Protein AF-A0A850HU44-F1 (afdb_monomer)

Secondary structure (DSSP, 8-state):
--PPP--HHHHHHHHHHHHHHHHHHHHHH-S---TTTHHHHHHHHH-TTS-HHHHHHHHHHHHHHHHHHHHHHHHHHHHSS--S--HHHHHHHHHHHHHHHHHHHHHHTT-----S-HHHHHHH--

InterPro domains:
  IPR038750 Uncharacterized protein YczE/YyaS-like [PF19700] (8-70)

Radius of gyration: 17.84 Å; Cα contacts (8 Å, |Δi|>4): 94; chains: 1; bounding box: 49×44×51 Å

Structure (mmCIF, N/CA/C/O backbone):
data_AF-A0A850HU44-F1
#
_entry.id   AF-A0A850HU44-F1
#
loop_
_atom_site.group_PDB
_atom_site.id
_atom_site.type_symbol
_atom_site.label_atom_id
_atom_site.label_alt_id
_atom_site.label_comp_id
_atom_site.label_asym_id
_atom_site.label_entity_id
_atom_site.label_seq_id
_atom_site.pdbx_PDB_ins_code
_atom_site.Cartn_x
_atom_site.Cartn_y
_atom_site.Cartn_z
_atom_site.occupancy
_atom_site.B_iso_or_equiv
_atom_site.auth_seq_id
_atom_site.auth_comp_id
_atom_site.auth_asym_id
_atom_site.auth_atom_id
_atom_site.pdbx_PDB_model_num
ATOM 1 N N . MET A 1 1 ? -14.368 2.275 32.945 1.00 51.84 1 MET A N 1
ATOM 2 C CA . MET A 1 1 ? -13.651 3.236 32.072 1.00 51.84 1 MET A CA 1
ATOM 3 C C . MET A 1 1 ? -14.577 3.669 30.939 1.00 51.84 1 MET A C 1
ATOM 5 O O . MET A 1 1 ? -15.126 2.800 30.270 1.00 51.84 1 MET A O 1
ATOM 9 N N . LYS A 1 2 ? -14.819 4.974 30.763 1.00 55.69 2 LYS A N 1
ATOM 10 C CA . LYS A 1 2 ? -15.756 5.516 29.759 1.00 55.69 2 LYS A CA 1
ATOM 11 C C . LYS A 1 2 ? -15.075 5.484 28.380 1.00 55.69 2 LYS A C 1
ATOM 13 O O . LYS A 1 2 ? -14.084 6.178 28.185 1.00 55.69 2 LYS A O 1
ATOM 18 N N . LYS A 1 3 ? -15.552 4.643 27.455 1.00 65.25 3 LYS A N 1
ATOM 19 C CA . LYS A 1 3 ? -15.017 4.558 26.084 1.00 65.25 3 LYS A CA 1
ATOM 20 C C . LYS A 1 3 ? -15.708 5.600 25.204 1.00 65.25 3 LYS A C 1
ATOM 22 O O . LYS A 1 3 ? -16.936 5.659 25.180 1.00 65.25 3 LYS A O 1
ATOM 27 N N . TRP A 1 4 ? -14.925 6.410 24.502 1.00 74.25 4 TRP A N 1
ATOM 28 C CA . TRP A 1 4 ? -15.442 7.350 23.509 1.00 74.25 4 TRP A CA 1
ATOM 29 C C . TRP A 1 4 ? -15.924 6.570 22.283 1.00 74.25 4 TRP A C 1
ATOM 31 O O . TRP A 1 4 ? -15.232 5.665 21.816 1.00 74.25 4 TRP A O 1
ATOM 41 N N . LYS A 1 5 ? -17.130 6.879 21.796 1.00 75.81 5 LYS A N 1
ATOM 42 C CA . LYS A 1 5 ? -17.693 6.259 20.591 1.00 75.81 5 LYS A CA 1
ATOM 43 C C . LYS A 1 5 ? -17.310 7.107 19.382 1.00 75.81 5 LYS A C 1
ATOM 45 O O . LYS A 1 5 ? -17.710 8.263 19.301 1.00 75.81 5 L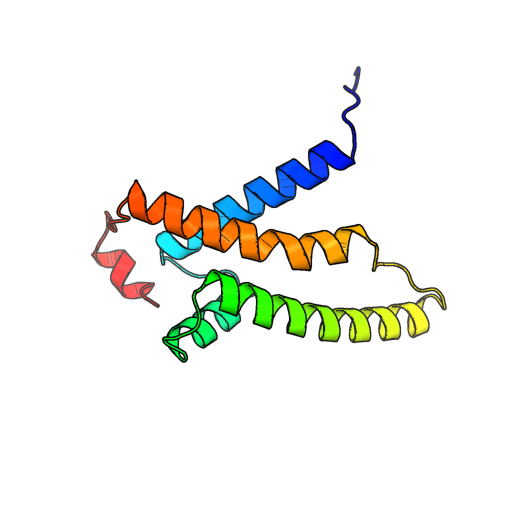YS A O 1
ATOM 50 N N . ILE A 1 6 ? -16.541 6.524 18.472 1.00 86.88 6 ILE A N 1
ATOM 51 C CA . ILE A 1 6 ? -16.204 7.091 17.162 1.00 86.88 6 ILE A CA 1
ATOM 52 C C . ILE A 1 6 ? -16.936 6.265 16.093 1.00 86.88 6 ILE A C 1
ATOM 54 O O . ILE A 1 6 ? -17.163 5.070 16.292 1.00 86.88 6 ILE A O 1
ATOM 58 N N . SER A 1 7 ? -17.333 6.900 14.987 1.00 87.56 7 SER A N 1
ATOM 59 C CA . SER A 1 7 ? -17.954 6.218 13.842 1.00 87.56 7 SER A CA 1
ATOM 60 C C . SER A 1 7 ? -16.941 5.300 13.146 1.00 87.56 7 SER A C 1
ATOM 62 O O . SER A 1 7 ? -15.787 5.673 12.924 1.00 87.56 7 SER A O 1
ATOM 64 N N . SER A 1 8 ? -17.371 4.088 12.796 1.00 84.31 8 SER A N 1
ATOM 65 C CA . SER A 1 8 ? -16.533 3.092 12.123 1.00 84.31 8 SER A CA 1
ATOM 66 C C . SER A 1 8 ? -16.071 3.545 10.742 1.00 84.31 8 SER A C 1
ATOM 68 O O . SER A 1 8 ? -14.950 3.224 10.351 1.00 84.31 8 SER A O 1
ATOM 70 N N . GLU A 1 9 ? -16.890 4.317 10.022 1.00 86.00 9 GLU A N 1
ATOM 71 C CA . GLU A 1 9 ? -16.517 4.838 8.706 1.00 86.00 9 GLU A CA 1
ATOM 72 C C . GLU A 1 9 ? -15.326 5.797 8.807 1.00 86.00 9 GLU A C 1
ATOM 74 O O . GLU A 1 9 ? -14.394 5.717 8.008 1.00 86.00 9 GLU A O 1
ATOM 79 N N . ILE A 1 10 ? -15.313 6.658 9.829 1.00 85.88 10 ILE A N 1
ATOM 80 C CA . ILE A 1 10 ? -14.232 7.629 10.04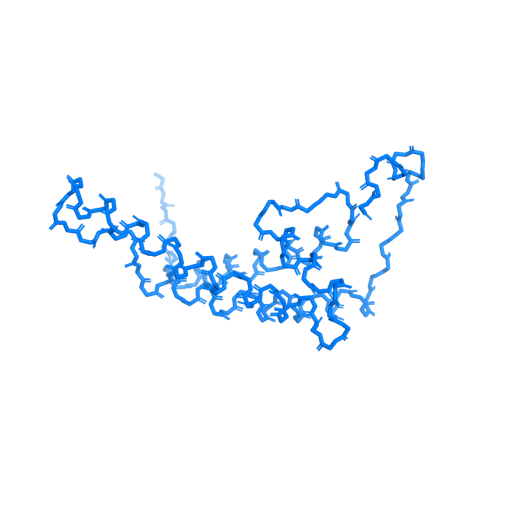0 1.00 85.88 10 ILE A CA 1
ATOM 81 C C . ILE A 1 10 ? -12.923 6.914 10.381 1.00 85.88 10 ILE A C 1
ATOM 83 O O . ILE A 1 10 ? -11.882 7.234 9.810 1.00 85.88 10 ILE A O 1
ATOM 87 N N . VAL A 1 11 ? -12.969 5.919 11.274 1.00 88.62 11 VAL A N 1
ATOM 88 C CA . VAL A 1 11 ? -11.777 5.128 11.634 1.00 88.62 11 VAL A CA 1
ATOM 89 C C . VAL A 1 11 ? -11.210 4.419 10.408 1.00 88.62 11 VAL A C 1
ATOM 91 O O . VAL A 1 11 ? -9.998 4.420 10.201 1.00 88.62 11 VAL A O 1
ATOM 94 N N . TYR A 1 12 ? -12.084 3.849 9.579 1.00 85.31 12 TYR A N 1
ATOM 95 C CA . TYR A 1 12 ? -11.697 3.143 8.365 1.00 85.31 12 TYR A CA 1
ATOM 96 C C . TYR A 1 12 ? -11.029 4.071 7.335 1.00 85.31 12 TYR A C 1
ATOM 98 O O . TYR A 1 12 ? -9.956 3.755 6.811 1.00 85.31 12 TYR A O 1
ATOM 106 N N . LEU A 1 13 ? -11.619 5.245 7.087 1.00 87.06 13 LEU A N 1
ATOM 107 C CA . LEU A 1 13 ? -11.053 6.244 6.178 1.00 87.06 13 LEU A CA 1
ATOM 108 C C . LEU A 1 13 ? -9.702 6.763 6.678 1.00 87.06 13 LEU A C 1
ATOM 110 O O . LEU A 1 13 ? -8.738 6.799 5.916 1.00 87.06 13 LEU A O 1
ATOM 114 N N . MET A 1 14 ? -9.605 7.105 7.964 1.00 88.00 14 MET A N 1
ATOM 115 C CA . MET A 1 14 ? -8.346 7.545 8.567 1.00 88.00 14 MET A CA 1
ATOM 116 C C . MET A 1 14 ? -7.259 6.474 8.469 1.00 88.00 14 MET A C 1
ATOM 118 O O . MET A 1 14 ? -6.128 6.785 8.103 1.00 88.00 14 MET A O 1
ATOM 122 N N . GLY A 1 15 ? -7.597 5.216 8.762 1.00 88.50 15 GLY A N 1
ATOM 123 C CA . GLY A 1 15 ? -6.663 4.097 8.655 1.00 88.50 15 GLY A CA 1
ATOM 124 C C . GLY A 1 15 ? -6.138 3.916 7.232 1.00 88.50 15 GLY A C 1
ATOM 125 O O . GLY A 1 15 ? -4.933 3.782 7.044 1.00 88.50 15 GLY A O 1
ATOM 126 N N . THR A 1 16 ? -7.022 3.998 6.234 1.00 86.50 16 THR A N 1
ATOM 127 C CA . THR A 1 16 ? -6.652 3.909 4.811 1.00 86.50 16 THR A CA 1
ATOM 128 C C . THR A 1 16 ? -5.686 5.026 4.413 1.00 86.50 16 THR A C 1
ATOM 130 O O . THR A 1 16 ? -4.664 4.780 3.782 1.00 86.50 16 THR A O 1
ATOM 133 N N . VAL A 1 17 ? -5.964 6.258 4.839 1.00 88.81 17 VAL A N 1
ATOM 134 C CA . VAL A 1 17 ? -5.109 7.417 4.554 1.00 88.81 17 VAL A CA 1
ATOM 135 C C . VAL A 1 17 ? -3.722 7.276 5.190 1.00 88.81 17 VAL A C 1
ATOM 137 O O . VAL A 1 17 ? -2.711 7.518 4.530 1.00 88.81 17 VAL A O 1
ATOM 140 N N . ILE A 1 18 ? -3.662 6.858 6.457 1.00 89.88 18 ILE A N 1
ATOM 141 C CA . ILE A 1 18 ? -2.396 6.656 7.175 1.00 89.88 18 ILE A CA 1
ATOM 142 C C . ILE A 1 18 ? -1.593 5.514 6.543 1.00 89.88 18 ILE A C 1
ATOM 144 O O . ILE A 1 18 ? -0.383 5.647 6.372 1.00 89.88 18 ILE A O 1
ATOM 148 N N . LEU A 1 19 ? -2.252 4.413 6.170 1.00 86.88 19 LEU A N 1
ATOM 149 C CA . LEU A 1 19 ? -1.613 3.269 5.520 1.00 86.88 19 LEU A CA 1
ATOM 150 C C . LEU A 1 19 ? -1.002 3.658 4.169 1.00 86.88 19 LEU A C 1
ATOM 152 O O . LEU A 1 19 ? 0.136 3.283 3.872 1.00 86.88 19 LEU A O 1
ATOM 156 N N . ALA A 1 20 ? -1.732 4.442 3.378 1.00 85.69 20 ALA A N 1
ATOM 157 C CA . ALA A 1 20 ? -1.245 4.948 2.107 1.00 85.69 20 ALA A CA 1
ATOM 158 C C . ALA A 1 20 ? 0.001 5.834 2.283 1.00 85.69 20 ALA A C 1
ATOM 160 O O . ALA A 1 20 ? 1.020 5.635 1.621 1.00 85.69 20 ALA A O 1
ATOM 161 N N . LEU A 1 21 ? -0.044 6.772 3.232 1.00 88.06 21 LEU A N 1
ATOM 162 C CA . LEU A 1 21 ? 1.098 7.630 3.542 1.00 88.06 21 LEU A CA 1
ATOM 163 C C . LEU A 1 21 ? 2.313 6.819 4.019 1.00 88.06 21 LEU A C 1
ATOM 165 O O . LEU A 1 21 ? 3.422 7.036 3.534 1.00 88.06 21 LEU A O 1
ATOM 169 N N . ALA A 1 22 ? 2.111 5.859 4.925 1.00 86.25 22 ALA A N 1
ATOM 170 C CA . ALA A 1 22 ? 3.180 4.996 5.424 1.00 86.25 22 ALA A CA 1
ATOM 171 C C . ALA A 1 22 ? 3.849 4.199 4.296 1.00 86.25 22 ALA A C 1
ATOM 173 O O . ALA A 1 22 ? 5.072 4.093 4.254 1.00 86.25 22 ALA A O 1
ATOM 174 N N . THR A 1 23 ? 3.061 3.684 3.351 1.00 82.62 23 THR A N 1
ATOM 175 C CA . THR A 1 23 ? 3.583 2.924 2.207 1.00 82.62 23 THR A CA 1
ATOM 176 C C . THR A 1 23 ? 4.412 3.807 1.272 1.00 82.62 23 THR A C 1
ATOM 178 O O . THR A 1 23 ? 5.492 3.399 0.842 1.00 82.62 23 THR A O 1
ATOM 181 N N . ALA A 1 24 ? 3.965 5.041 1.014 1.00 84.31 24 ALA A N 1
ATOM 182 C CA . ALA A 1 24 ? 4.731 6.012 0.234 1.00 84.31 24 ALA A CA 1
ATOM 183 C C . ALA A 1 24 ? 6.071 6.360 0.911 1.00 84.31 24 ALA A C 1
ATOM 185 O O . ALA A 1 24 ? 7.112 6.342 0.260 1.00 84.31 24 ALA A O 1
ATOM 186 N N . MET A 1 25 ? 6.064 6.596 2.228 1.00 84.06 25 MET A N 1
ATOM 187 C CA . MET A 1 25 ? 7.281 6.892 2.993 1.00 84.06 25 MET A CA 1
ATOM 188 C C . MET A 1 25 ? 8.272 5.722 3.006 1.00 84.06 25 MET A C 1
ATOM 190 O O . MET A 1 25 ? 9.468 5.940 2.854 1.00 84.06 25 MET A O 1
ATOM 194 N N . LEU A 1 26 ? 7.789 4.487 3.182 1.00 83.38 26 LEU A N 1
ATOM 195 C CA . LEU A 1 26 ? 8.638 3.290 3.158 1.00 83.38 26 LEU A CA 1
ATOM 196 C C . LEU A 1 26 ? 9.285 3.083 1.786 1.00 83.38 26 LEU A C 1
ATOM 198 O O . LEU A 1 26 ? 10.455 2.723 1.719 1.00 83.38 26 LEU A O 1
ATOM 202 N N . THR A 1 27 ? 8.539 3.355 0.714 1.00 76.69 27 THR A N 1
ATOM 203 C CA . THR A 1 27 ? 9.063 3.273 -0.656 1.00 76.69 27 THR A CA 1
ATOM 204 C C . THR A 1 27 ? 10.137 4.333 -0.896 1.00 76.69 27 THR A C 1
ATOM 206 O O . THR A 1 27 ? 11.182 4.018 -1.444 1.00 76.69 27 THR A O 1
ATOM 209 N N . ALA A 1 28 ? 9.933 5.565 -0.418 1.00 78.38 28 ALA A N 1
ATOM 210 C CA . ALA A 1 28 ? 10.933 6.629 -0.527 1.00 78.38 28 ALA A CA 1
ATOM 211 C C . ALA A 1 28 ? 12.188 6.385 0.334 1.00 78.38 28 ALA A C 1
ATOM 213 O O . ALA A 1 28 ? 13.257 6.896 0.021 1.00 78.38 28 ALA A O 1
ATOM 214 N N . ALA A 1 29 ? 12.065 5.637 1.436 1.00 79.94 29 ALA A N 1
ATOM 215 C CA . ALA A 1 29 ? 13.189 5.313 2.311 1.00 79.94 29 ALA A CA 1
ATOM 216 C C . ALA A 1 29 ? 14.100 4.207 1.748 1.00 79.94 29 ALA A C 1
ATOM 218 O O . ALA A 1 29 ? 15.242 4.111 2.182 1.00 79.94 29 ALA A O 1
ATOM 219 N N . ASP A 1 30 ? 13.589 3.367 0.843 1.00 73.75 30 ASP A N 1
ATOM 220 C CA . ASP A 1 30 ? 14.321 2.333 0.089 1.00 73.75 30 ASP A CA 1
ATOM 221 C C . ASP A 1 30 ? 15.152 1.328 0.923 1.00 73.75 30 ASP A C 1
ATOM 223 O O . ASP A 1 30 ? 16.036 0.640 0.429 1.00 73.75 30 ASP A O 1
ATOM 227 N N . PHE A 1 31 ? 14.845 1.178 2.217 1.00 73.44 31 PHE A N 1
ATOM 228 C CA . PHE A 1 31 ? 15.489 0.207 3.122 1.00 73.44 31 PHE A CA 1
ATOM 229 C C . PHE A 1 31 ? 14.836 -1.190 3.089 1.00 73.44 31 PHE A C 1
ATOM 231 O O . PHE A 1 31 ? 15.050 -2.005 3.993 1.00 73.44 31 PHE A O 1
ATOM 238 N N . GLY A 1 32 ? 14.004 -1.464 2.084 1.00 67.50 32 GLY A N 1
ATOM 239 C CA . GLY A 1 32 ? 13.179 -2.667 2.001 1.00 67.50 32 GLY A CA 1
ATOM 240 C C . GLY A 1 32 ? 11.701 -2.351 1.779 1.00 67.50 32 GLY A C 1
ATOM 241 O O . GLY A 1 32 ? 11.120 -1.495 2.445 1.00 67.50 32 GLY A O 1
ATOM 242 N N . LEU A 1 33 ? 11.065 -3.097 0.874 1.00 71.88 33 LEU A N 1
ATOM 243 C CA . LEU A 1 33 ? 9.636 -2.977 0.589 1.00 71.88 33 LEU A CA 1
ATOM 244 C C . LEU A 1 33 ? 8.838 -4.082 1.279 1.00 71.88 33 LEU A C 1
ATOM 246 O O . LEU A 1 33 ? 9.288 -5.221 1.414 1.00 71.88 33 LEU A O 1
ATOM 250 N N . SER A 1 34 ? 7.607 -3.757 1.681 1.00 73.62 34 SER A N 1
ATOM 251 C CA . SER A 1 34 ? 6.657 -4.771 2.143 1.00 73.62 34 SER A CA 1
ATOM 252 C C . SER A 1 34 ? 6.428 -5.814 1.047 1.00 73.62 34 SER A C 1
ATOM 254 O O . SER A 1 34 ? 6.321 -5.474 -0.133 1.00 73.62 34 SER A O 1
ATOM 256 N N . MET A 1 35 ? 6.280 -7.081 1.437 1.00 75.69 35 MET A N 1
ATOM 257 C CA . MET A 1 35 ? 6.087 -8.211 0.518 1.00 75.69 35 MET A CA 1
ATOM 258 C C . MET A 1 35 ? 4.884 -8.030 -0.425 1.00 75.69 35 MET A C 1
ATOM 260 O O . MET A 1 35 ? 4.874 -8.570 -1.525 1.00 75.69 35 MET A O 1
ATOM 264 N N . VAL A 1 36 ? 3.884 -7.244 -0.012 1.00 71.94 36 VAL A N 1
ATOM 265 C CA . VAL A 1 36 ? 2.694 -6.921 -0.820 1.00 71.94 36 VAL A CA 1
ATOM 266 C C . VAL A 1 36 ? 2.993 -5.867 -1.895 1.00 71.94 36 VAL A C 1
ATOM 268 O O . VAL A 1 36 ? 2.385 -5.878 -2.960 1.00 71.94 36 VAL A O 1
ATOM 271 N N . VAL A 1 37 ? 3.946 -4.973 -1.632 1.00 75.94 37 VAL A N 1
ATOM 272 C CA . VAL A 1 37 ? 4.272 -3.807 -2.470 1.00 75.94 37 VAL A CA 1
ATOM 273 C C . VAL A 1 37 ? 5.419 -4.116 -3.437 1.00 75.94 37 VAL A C 1
ATOM 275 O O . VAL A 1 37 ? 5.484 -3.552 -4.526 1.00 75.94 37 VAL A O 1
ATOM 278 N N . ALA A 1 38 ? 6.296 -5.060 -3.089 1.00 80.00 38 ALA A N 1
ATOM 279 C CA . ALA A 1 38 ? 7.441 -5.436 -3.916 1.00 80.00 38 ALA A CA 1
ATOM 280 C C . ALA A 1 38 ? 7.074 -5.843 -5.365 1.00 80.00 38 ALA A C 1
ATOM 282 O O . ALA A 1 38 ? 7.723 -5.350 -6.288 1.00 80.00 38 ALA A O 1
ATOM 283 N N . PRO A 1 39 ? 6.028 -6.654 -5.638 1.00 80.81 39 PRO A N 1
ATOM 284 C CA . PRO A 1 39 ? 5.680 -7.001 -7.018 1.00 80.81 39 PRO A CA 1
ATOM 285 C C . PRO A 1 39 ? 5.171 -5.795 -7.817 1.00 80.81 39 PRO A C 1
ATOM 287 O O . PRO A 1 39 ? 5.476 -5.670 -9.000 1.00 80.81 39 PRO A O 1
ATOM 290 N N . ALA A 1 40 ? 4.442 -4.880 -7.171 1.00 81.69 40 ALA A N 1
ATOM 291 C CA . ALA A 1 40 ? 4.008 -3.627 -7.782 1.00 81.69 40 ALA A CA 1
ATOM 292 C C . ALA A 1 40 ? 5.193 -2.734 -8.155 1.00 81.69 40 ALA A C 1
ATOM 294 O O . ALA A 1 40 ? 5.236 -2.192 -9.259 1.00 81.69 40 ALA A O 1
ATOM 295 N N . TYR A 1 41 ? 6.183 -2.646 -7.268 1.00 77.25 41 TYR A N 1
ATOM 296 C CA . TYR A 1 41 ? 7.415 -1.914 -7.526 1.00 77.25 41 TYR A CA 1
ATOM 297 C C . TYR A 1 41 ? 8.182 -2.489 -8.723 1.00 77.25 41 TYR A C 1
ATOM 299 O O . TYR A 1 41 ? 8.487 -1.759 -9.663 1.00 77.25 41 TYR A O 1
ATOM 307 N N . ILE A 1 42 ? 8.392 -3.809 -8.759 1.00 81.75 42 ILE A N 1
ATOM 308 C CA . ILE A 1 42 ? 9.070 -4.495 -9.874 1.00 81.75 42 ILE A CA 1
ATOM 309 C C . ILE A 1 42 ? 8.343 -4.247 -11.205 1.00 81.75 42 ILE A C 1
ATOM 311 O O . ILE A 1 42 ? 8.981 -4.001 -12.229 1.00 81.75 42 ILE A O 1
ATOM 315 N N . VAL A 1 43 ? 7.006 -4.278 -11.204 1.00 82.50 43 VAL A N 1
ATOM 316 C CA . VAL A 1 43 ? 6.204 -3.959 -12.394 1.00 82.50 43 VAL A CA 1
ATOM 317 C C . VAL A 1 43 ? 6.400 -2.499 -12.805 1.00 82.50 43 VAL A C 1
ATOM 319 O O . VAL A 1 43 ? 6.585 -2.237 -13.992 1.00 82.50 43 VAL A O 1
ATOM 322 N N . SER A 1 44 ? 6.426 -1.559 -11.856 1.00 81.25 44 SER A N 1
ATOM 323 C CA . SER A 1 44 ? 6.676 -0.145 -12.168 1.00 81.25 44 SER A CA 1
ATOM 324 C C . SER A 1 44 ? 8.074 0.108 -12.741 1.00 81.25 44 SER A C 1
ATOM 326 O O . SER A 1 44 ? 8.207 0.911 -13.655 1.00 81.25 44 SER A O 1
ATOM 328 N N . LEU A 1 45 ? 9.094 -0.637 -12.298 1.00 80.50 45 LEU A N 1
ATOM 329 C CA . LEU A 1 45 ? 10.449 -0.564 -12.858 1.00 80.50 45 LEU A CA 1
ATOM 330 C C . LEU A 1 45 ? 10.536 -1.118 -14.285 1.00 80.50 45 LEU A C 1
ATOM 332 O O . LEU A 1 45 ? 11.410 -0.727 -15.055 1.00 80.50 45 LEU A O 1
ATOM 336 N N . LYS A 1 46 ? 9.668 -2.072 -14.644 1.00 82.12 46 LYS A N 1
ATOM 337 C CA . LYS A 1 46 ? 9.697 -2.717 -15.963 1.00 82.12 46 LYS A CA 1
ATOM 338 C C . LYS A 1 46 ? 8.962 -1.916 -17.037 1.00 82.12 46 LYS A C 1
ATOM 340 O O . LYS A 1 46 ? 9.275 -2.073 -18.218 1.00 82.12 46 LYS A O 1
ATOM 345 N N . PHE A 1 47 ? 7.972 -1.120 -16.647 1.00 79.75 47 PHE A N 1
ATOM 346 C CA . PHE A 1 47 ? 7.105 -0.389 -17.561 1.00 79.75 47 PHE A CA 1
ATOM 347 C C . PHE A 1 47 ? 7.187 1.117 -17.297 1.00 79.75 47 PHE A C 1
ATOM 349 O O . PHE A 1 47 ? 6.477 1.633 -16.442 1.00 79.75 47 PHE A O 1
ATOM 356 N N . ASP A 1 48 ? 7.959 1.840 -18.112 1.00 70.75 48 ASP A N 1
ATOM 357 C CA . ASP A 1 48 ? 8.164 3.295 -17.970 1.00 70.75 48 ASP A CA 1
ATOM 358 C C . ASP A 1 48 ? 6.878 4.138 -18.090 1.00 70.75 48 ASP A C 1
ATOM 360 O O . ASP A 1 48 ? 6.842 5.303 -17.698 1.00 70.75 48 ASP A O 1
ATOM 364 N N . PHE A 1 49 ? 5.797 3.569 -18.635 1.00 75.50 49 PHE A N 1
ATOM 365 C CA . PHE A 1 49 ? 4.501 4.247 -18.736 1.00 75.50 49 PHE A CA 1
ATOM 366 C C . PHE A 1 49 ? 3.636 4.111 -17.470 1.00 75.50 49 PHE A C 1
ATOM 368 O O . PHE A 1 49 ? 2.620 4.800 -17.346 1.00 75.50 49 PHE A O 1
ATOM 375 N N . LEU A 1 50 ? 3.997 3.208 -16.554 1.00 72.69 50 LEU A N 1
ATOM 376 C CA . LEU A 1 50 ? 3.251 2.902 -15.338 1.00 72.69 50 LEU A CA 1
ATOM 377 C C . LEU A 1 50 ? 3.889 3.610 -14.148 1.00 72.69 50 LEU A C 1
ATOM 379 O O . LEU A 1 50 ? 4.976 3.263 -13.700 1.00 72.69 50 LEU A O 1
ATOM 383 N N . THR A 1 51 ? 3.175 4.579 -13.577 1.00 79.50 51 THR A N 1
ATOM 384 C CA . THR A 1 51 ? 3.595 5.145 -12.290 1.00 79.50 51 THR A CA 1
ATOM 385 C C . THR A 1 51 ? 3.520 4.080 -11.198 1.00 79.50 51 THR A C 1
ATOM 387 O O . THR A 1 51 ? 2.674 3.184 -11.256 1.00 79.50 51 THR A O 1
ATOM 390 N N . PHE A 1 52 ? 4.349 4.216 -10.163 1.00 74.81 52 PHE A N 1
ATOM 391 C CA . PHE A 1 52 ? 4.354 3.305 -9.017 1.00 74.81 52 PHE A CA 1
ATOM 392 C C . PHE A 1 52 ? 2.946 3.052 -8.450 1.00 74.81 52 PHE A C 1
ATOM 394 O O . PHE A 1 52 ? 2.539 1.906 -8.299 1.00 74.81 52 PHE A O 1
ATOM 401 N N . GLY A 1 53 ? 2.144 4.107 -8.261 1.00 75.94 53 GLY A N 1
ATOM 402 C CA . GLY A 1 53 ? 0.765 3.963 -7.777 1.00 75.94 53 GLY A CA 1
ATOM 403 C C . GLY A 1 53 ? -0.181 3.246 -8.755 1.00 75.94 53 GLY A C 1
ATOM 404 O O . GLY A 1 53 ? -1.098 2.551 -8.327 1.00 75.94 53 GLY A O 1
ATOM 405 N N . GLN A 1 54 ? 0.031 3.363 -10.072 1.00 78.81 54 GLN A N 1
ATOM 406 C CA . GLN A 1 54 ? -0.758 2.612 -11.059 1.00 78.81 54 GLN A CA 1
ATOM 407 C C . GLN A 1 54 ? -0.359 1.134 -11.097 1.00 78.81 54 GLN A C 1
ATOM 409 O O . GLN A 1 54 ? -1.231 0.273 -11.201 1.00 78.81 54 GLN A O 1
ATOM 414 N N . ALA A 1 55 ? 0.937 0.833 -10.994 1.00 82.94 55 ALA A N 1
ATOM 415 C CA . ALA A 1 55 ? 1.414 -0.541 -10.888 1.00 82.94 55 ALA A CA 1
ATOM 416 C C . ALA A 1 55 ? 0.903 -1.197 -9.598 1.00 82.94 55 ALA A C 1
ATOM 418 O O . ALA A 1 55 ? 0.443 -2.337 -9.633 1.00 82.94 55 ALA A O 1
ATOM 419 N N . GLU A 1 56 ? 0.895 -0.453 -8.490 1.00 80.19 56 GLU A N 1
ATOM 420 C CA . GLU A 1 56 ? 0.314 -0.902 -7.226 1.00 80.19 56 GLU A CA 1
ATOM 421 C C . GLU A 1 56 ? -1.174 -1.200 -7.360 1.00 80.19 56 GLU A C 1
ATOM 423 O O . GLU A 1 56 ? -1.598 -2.296 -7.010 1.00 80.19 56 GLU A O 1
ATOM 428 N N . TYR A 1 57 ? -1.946 -0.304 -7.974 1.00 81.69 57 TYR A N 1
ATOM 429 C CA . TYR A 1 57 ? -3.363 -0.542 -8.242 1.00 81.69 57 TYR A CA 1
ATOM 430 C C . TYR A 1 57 ? -3.611 -1.819 -9.064 1.00 81.69 57 TYR A C 1
ATOM 432 O O . TYR A 1 57 ? -4.467 -2.631 -8.710 1.00 81.69 57 TYR A O 1
ATOM 440 N N . ILE A 1 58 ? -2.857 -2.028 -10.148 1.00 83.38 58 ILE A N 1
ATOM 441 C CA . ILE A 1 58 ? -3.036 -3.194 -11.027 1.00 83.38 58 ILE A CA 1
ATOM 442 C C . ILE A 1 58 ? -2.670 -4.486 -10.295 1.00 83.38 58 ILE A C 1
ATOM 444 O O . ILE A 1 58 ? -3.430 -5.457 -10.323 1.00 83.38 58 ILE A O 1
ATOM 448 N N . VAL A 1 59 ? -1.517 -4.504 -9.627 1.00 84.94 59 VAL A N 1
ATOM 449 C CA . VAL A 1 59 ? -1.021 -5.687 -8.918 1.00 84.94 59 VAL A CA 1
ATOM 450 C C . VAL A 1 59 ? -1.896 -6.003 -7.710 1.00 84.94 59 VAL A C 1
ATOM 452 O O . VAL A 1 59 ? -2.271 -7.161 -7.524 1.00 84.94 59 VAL A O 1
ATOM 455 N N . GLN A 1 60 ? -2.287 -4.999 -6.925 1.00 81.12 60 GLN A N 1
ATOM 456 C CA . GLN A 1 60 ? -3.183 -5.180 -5.787 1.00 81.12 60 GLN A CA 1
ATOM 457 C C . GLN A 1 60 ? -4.569 -5.639 -6.245 1.00 81.12 60 GLN A C 1
ATOM 459 O O . GLN A 1 60 ? -5.137 -6.529 -5.619 1.00 81.12 60 GLN A O 1
ATOM 464 N N . GLY A 1 61 ? -5.093 -5.105 -7.352 1.00 83.56 61 GLY A N 1
ATOM 465 C CA . GLY A 1 61 ? -6.356 -5.552 -7.941 1.00 83.56 61 GLY A CA 1
ATOM 466 C C . GLY A 1 61 ? -6.307 -7.016 -8.385 1.00 83.56 61 GLY A C 1
ATOM 467 O O . GLY A 1 61 ? -7.203 -7.795 -8.055 1.00 83.56 61 GLY A O 1
ATOM 468 N N . LEU A 1 62 ? -5.234 -7.423 -9.067 1.00 86.19 62 LEU A N 1
ATOM 469 C CA . LEU A 1 62 ? -5.040 -8.811 -9.489 1.00 86.19 62 LEU A CA 1
ATOM 470 C C . LEU A 1 62 ? -4.915 -9.755 -8.285 1.00 86.19 62 LEU A C 1
ATOM 472 O O . LEU A 1 62 ? -5.610 -10.771 -8.220 1.00 86.19 62 LEU A O 1
ATOM 476 N N . LEU A 1 63 ? -4.072 -9.403 -7.310 1.00 85.06 63 LEU A N 1
ATOM 477 C CA . LEU A 1 63 ? -3.912 -10.170 -6.075 1.00 85.06 63 LEU A CA 1
ATOM 478 C C . LEU A 1 63 ? -5.223 -10.246 -5.295 1.00 85.06 63 LEU A C 1
ATOM 480 O O . LEU A 1 63 ? -5.559 -11.311 -4.787 1.00 85.06 63 LEU A O 1
ATOM 484 N N . PHE A 1 64 ? -5.990 -9.159 -5.238 1.00 85.12 64 PHE A N 1
ATOM 485 C CA . PHE A 1 64 ? -7.290 -9.126 -4.579 1.00 85.12 64 PHE A CA 1
ATOM 486 C C . PHE A 1 64 ? -8.268 -10.120 -5.207 1.00 85.12 64 PHE A C 1
ATOM 488 O O . PHE A 1 64 ? -8.917 -10.860 -4.471 1.00 85.12 64 PHE A O 1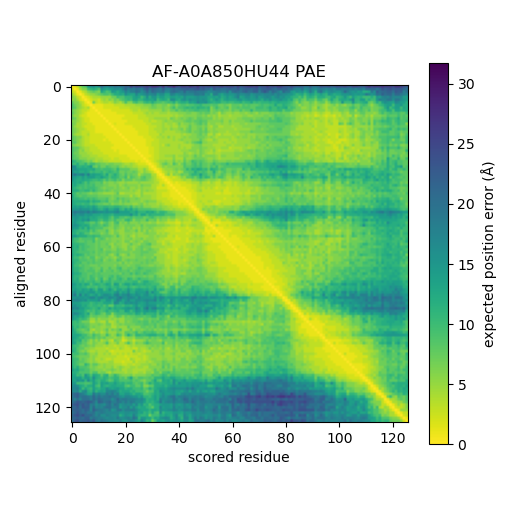
ATOM 495 N N . VAL A 1 65 ? -8.343 -10.205 -6.539 1.00 86.50 65 VAL A N 1
ATOM 496 C CA . VAL A 1 65 ? -9.202 -11.186 -7.228 1.00 86.50 65 VAL A CA 1
ATOM 497 C C . VAL A 1 65 ? -8.766 -12.618 -6.910 1.00 86.50 65 VAL A C 1
ATOM 499 O O . VAL A 1 65 ? -9.606 -13.452 -6.564 1.00 86.50 65 VAL A O 1
ATOM 502 N N . VAL A 1 66 ? -7.461 -12.902 -6.969 1.00 88.62 66 VAL A N 1
ATOM 503 C CA . VAL A 1 66 ? -6.914 -14.233 -6.655 1.00 88.62 66 VAL A CA 1
ATOM 504 C C . VAL A 1 66 ? -7.201 -14.609 -5.201 1.00 88.62 66 VAL A C 1
ATOM 506 O O . VAL A 1 66 ? -7.736 -15.687 -4.939 1.00 88.62 66 VAL A O 1
ATOM 509 N N . PHE A 1 67 ? -6.920 -13.712 -4.254 1.00 86.75 67 PHE A N 1
ATOM 510 C CA . PHE A 1 67 ? -7.204 -13.940 -2.840 1.00 86.75 67 PHE A CA 1
ATOM 511 C C . PHE A 1 67 ? -8.697 -14.075 -2.569 1.00 86.75 67 PHE A C 1
ATOM 513 O O . PHE A 1 67 ? -9.074 -14.948 -1.796 1.00 86.75 67 PHE A O 1
ATOM 520 N N . CYS A 1 68 ? -9.556 -13.288 -3.219 1.00 85.75 68 CYS A N 1
ATOM 521 C CA . CYS A 1 68 ? -11.001 -13.456 -3.097 1.00 85.75 68 CYS A CA 1
ATOM 522 C C . CYS A 1 68 ? -11.434 -14.855 -3.533 1.00 85.75 68 CYS A C 1
ATOM 524 O O . CYS A 1 68 ? -12.195 -15.491 -2.812 1.00 85.75 68 CYS A O 1
ATOM 526 N N . MET A 1 69 ? -10.923 -15.371 -4.656 1.00 87.69 69 MET A N 1
ATOM 527 C CA . MET A 1 69 ? -11.237 -16.739 -5.081 1.00 87.69 69 MET A CA 1
ATOM 528 C C . MET A 1 69 ? -10.770 -17.776 -4.059 1.00 87.69 69 MET A C 1
ATOM 530 O O . MET A 1 69 ? -11.543 -18.660 -3.695 1.00 87.69 69 MET A O 1
ATOM 534 N N . VAL A 1 70 ? -9.546 -17.644 -3.541 1.00 89.81 70 VAL A N 1
ATOM 535 C CA . VAL A 1 70 ? -9.017 -18.551 -2.509 1.00 89.81 70 VAL A CA 1
ATOM 536 C C . VAL A 1 70 ? -9.867 -18.492 -1.240 1.00 89.81 70 VAL A C 1
ATOM 538 O O . VAL A 1 70 ? -10.268 -19.534 -0.728 1.00 89.81 70 VAL A O 1
ATOM 541 N N . VAL A 1 71 ? -10.191 -17.294 -0.753 1.00 86.38 71 VAL A N 1
ATOM 542 C CA . VAL A 1 71 ? -11.004 -17.093 0.454 1.00 86.38 71 VAL A CA 1
ATOM 543 C C . VAL A 1 71 ? -12.418 -17.626 0.257 1.00 86.38 71 VAL A C 1
ATOM 545 O O . VAL A 1 71 ? -12.928 -18.281 1.154 1.00 86.38 71 VAL A O 1
ATOM 548 N N . ILE A 1 72 ? -13.045 -17.421 -0.903 1.00 84.19 72 ILE A N 1
ATOM 549 C CA . ILE A 1 72 ? -14.370 -17.985 -1.204 1.00 84.19 72 ILE A CA 1
ATOM 550 C C . ILE A 1 72 ? -14.319 -19.511 -1.170 1.00 84.19 72 ILE A C 1
ATOM 552 O O . ILE A 1 72 ? -15.161 -20.126 -0.522 1.00 84.19 72 ILE A O 1
ATOM 556 N N . VAL A 1 73 ? -13.329 -20.124 -1.824 1.00 88.25 73 VAL A N 1
ATOM 557 C CA . VAL A 1 73 ? -13.170 -21.585 -1.840 1.00 88.25 73 VAL A CA 1
ATOM 558 C C . VAL A 1 73 ? -12.948 -22.116 -0.425 1.00 88.25 73 VAL A C 1
ATOM 560 O O . VAL A 1 73 ? -13.638 -23.040 -0.007 1.00 88.25 73 VAL A O 1
ATOM 563 N N . VAL A 1 74 ? -12.047 -21.507 0.345 1.00 88.75 74 VAL A N 1
ATOM 564 C CA . VAL A 1 74 ? -11.753 -21.919 1.725 1.00 88.75 74 VAL A CA 1
ATOM 565 C C . VAL A 1 74 ? -12.961 -21.710 2.642 1.00 88.75 74 VAL A C 1
ATOM 567 O O . VAL A 1 74 ? -13.325 -22.628 3.373 1.00 88.75 74 VAL A O 1
ATOM 570 N N . SER A 1 75 ? -13.626 -20.555 2.585 1.00 84.94 75 SER A N 1
ATOM 571 C CA . SER A 1 75 ? -14.813 -20.272 3.402 1.00 84.94 75 SER A CA 1
ATOM 572 C C . SER A 1 75 ? -15.984 -21.192 3.049 1.00 84.94 75 SER A C 1
ATOM 574 O O . SER A 1 75 ? -16.687 -21.654 3.946 1.00 84.94 75 SER A O 1
ATOM 576 N N . LEU A 1 76 ? -16.175 -21.540 1.772 1.00 85.19 76 LEU A N 1
ATOM 577 C CA . LEU A 1 76 ? -17.181 -22.523 1.365 1.00 85.19 76 LEU A CA 1
ATOM 578 C C . LEU A 1 76 ? -16.839 -23.932 1.860 1.00 85.19 76 LEU A C 1
ATOM 580 O O . LEU A 1 76 ? -17.718 -24.601 2.399 1.00 85.19 76 LEU A O 1
ATOM 584 N N . LEU A 1 77 ? -15.580 -24.360 1.727 1.00 86.62 77 LEU A N 1
ATOM 585 C CA . LEU A 1 77 ? -15.128 -25.684 2.168 1.00 86.62 77 LEU A CA 1
ATOM 586 C C . LEU A 1 77 ? -15.194 -25.854 3.692 1.00 86.62 77 LEU A C 1
ATOM 588 O O . LEU A 1 77 ? -15.515 -26.940 4.167 1.00 86.62 77 LEU A O 1
ATOM 592 N N . LEU A 1 78 ? -14.891 -24.801 4.456 1.00 85.25 78 LEU A N 1
ATOM 593 C CA . LEU A 1 78 ? -14.837 -24.861 5.918 1.00 85.25 78 LEU A CA 1
ATOM 594 C C . LEU A 1 78 ? -16.174 -24.525 6.590 1.00 85.25 78 LEU A C 1
ATOM 596 O O . LEU A 1 78 ? -16.559 -25.196 7.545 1.00 85.25 78 LEU A O 1
ATOM 600 N N . PHE A 1 79 ? -16.885 -23.500 6.114 1.00 82.62 79 PHE A N 1
ATOM 601 C CA . PHE A 1 79 ? -18.022 -22.905 6.829 1.00 82.62 79 PHE A CA 1
ATOM 602 C C . PHE A 1 79 ? -19.341 -22.941 6.044 1.00 82.62 79 PHE A C 1
ATOM 604 O O . PHE A 1 79 ? -20.375 -22.551 6.589 1.00 82.62 79 PHE A O 1
ATOM 611 N N . HIS A 1 80 ? -19.337 -23.392 4.778 1.00 79.62 80 HIS A N 1
ATOM 612 C CA . HIS A 1 80 ? -20.500 -23.376 3.868 1.00 79.62 80 HIS A CA 1
ATOM 613 C C . HIS A 1 80 ? -21.191 -22.000 3.746 1.00 79.62 80 HIS A C 1
ATOM 615 O O . HIS A 1 80 ? -22.341 -21.892 3.315 1.00 79.62 80 HIS A O 1
ATOM 621 N N . LYS A 1 81 ? -20.488 -20.928 4.117 1.00 75.75 81 LYS A N 1
ATOM 622 C CA . LYS A 1 81 ? -20.927 -19.536 4.040 1.00 75.75 81 LYS A CA 1
ATOM 623 C C . LYS A 1 81 ? -19.745 -18.670 3.644 1.00 75.75 81 LYS A C 1
ATOM 625 O O . LYS A 1 81 ? -18.614 -18.930 4.040 1.00 75.75 81 LYS A O 1
ATOM 630 N N . ILE A 1 82 ? -20.017 -17.629 2.866 1.00 74.44 82 ILE A N 1
ATOM 631 C CA . ILE A 1 82 ? -18.997 -16.666 2.458 1.00 74.44 82 ILE A CA 1
ATOM 632 C C . ILE A 1 82 ? -18.838 -15.641 3.586 1.00 74.44 82 ILE A C 1
ATOM 634 O O . ILE A 1 82 ? -19.578 -14.664 3.659 1.00 74.44 82 ILE A O 1
ATOM 638 N N . GLU A 1 83 ? -17.880 -15.885 4.478 1.00 73.25 83 GLU A N 1
ATOM 639 C CA . GLU A 1 83 ? -17.395 -14.913 5.463 1.00 73.25 83 GLU A CA 1
ATOM 640 C C . GLU A 1 83 ? -15.982 -14.445 5.083 1.00 73.25 83 GLU A C 1
ATOM 642 O O . GLU A 1 83 ? -15.171 -15.233 4.594 1.00 73.25 83 GLU A O 1
ATOM 647 N N . GLY A 1 84 ? -15.695 -13.152 5.286 1.00 67.19 84 GLY A N 1
ATOM 648 C CA . GLY A 1 84 ? -14.356 -12.564 5.112 1.00 67.19 84 GLY A CA 1
ATOM 649 C C . GLY A 1 84 ? -14.211 -11.518 3.997 1.00 67.19 84 GLY A C 1
ATOM 650 O O . GLY A 1 84 ? -13.293 -10.703 4.057 1.00 67.19 84 GLY A O 1
ATOM 651 N N . ILE A 1 85 ? -15.123 -11.469 3.018 1.00 77.06 85 ILE A N 1
ATOM 652 C CA . ILE A 1 85 ? -15.107 -10.467 1.934 1.00 77.06 85 ILE A CA 1
ATOM 653 C C . ILE A 1 85 ? -16.289 -9.516 2.121 1.00 77.06 85 ILE A C 1
ATOM 655 O O . ILE A 1 85 ? -17.442 -9.915 1.971 1.00 77.06 85 ILE A O 1
ATOM 659 N N . GLY A 1 86 ? -16.004 -8.258 2.464 1.00 79.19 86 GLY A N 1
ATOM 660 C CA . GLY A 1 86 ? -17.013 -7.215 2.653 1.00 79.19 86 GLY A CA 1
ATOM 661 C C . GLY A 1 86 ? -16.833 -6.035 1.692 1.00 79.19 86 GLY A C 1
ATOM 662 O O . GLY A 1 86 ? -15.799 -5.925 1.029 1.00 79.19 86 GLY A O 1
ATOM 663 N N . PRO A 1 87 ? -17.800 -5.100 1.645 1.00 77.50 87 PRO A N 1
ATOM 664 C CA . PRO A 1 87 ? -17.710 -3.907 0.801 1.00 77.50 87 PRO A CA 1
ATOM 665 C C . PRO A 1 87 ? -16.501 -3.028 1.160 1.00 77.50 87 PRO A C 1
ATOM 667 O O . PRO A 1 87 ? -15.895 -2.430 0.276 1.00 77.50 87 PRO A O 1
ATOM 670 N N . GLY A 1 88 ? -16.090 -3.015 2.435 1.00 77.94 88 GLY A N 1
ATOM 671 C CA . GLY A 1 88 ? -14.869 -2.334 2.873 1.00 77.94 88 GLY A CA 1
ATOM 672 C C . GLY A 1 88 ? 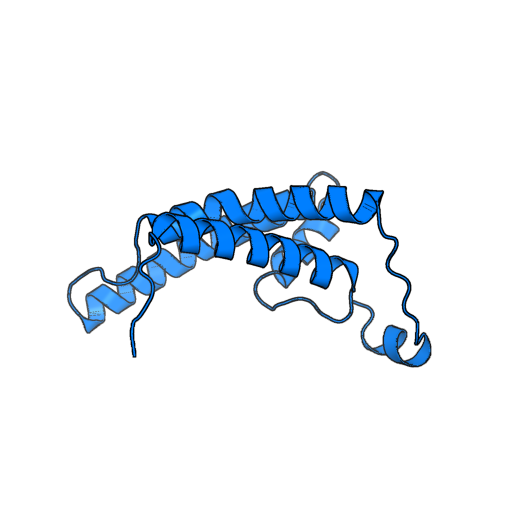-13.622 -2.846 2.149 1.00 77.94 88 GLY A C 1
ATOM 673 O O . GLY A 1 88 ? -12.836 -2.050 1.655 1.00 77.94 88 GLY A O 1
ATOM 674 N N . THR A 1 89 ? -13.472 -4.160 1.970 1.00 79.88 89 THR A N 1
ATOM 675 C CA . THR A 1 89 ? -12.284 -4.737 1.322 1.00 79.88 89 THR A CA 1
ATOM 676 C C . THR A 1 89 ? -12.116 -4.251 -0.123 1.00 79.88 89 THR A C 1
ATOM 678 O O . THR A 1 89 ? -10.999 -3.976 -0.557 1.00 79.88 89 THR A O 1
ATOM 681 N N . VAL A 1 90 ? -13.227 -4.062 -0.843 1.00 78.62 90 VAL A N 1
ATOM 682 C CA . VAL A 1 90 ? -13.232 -3.518 -2.212 1.00 78.62 90 VAL A CA 1
ATOM 683 C C . VAL A 1 90 ? -12.834 -2.039 -2.223 1.00 78.62 90 VAL A C 1
ATOM 685 O O . VAL A 1 90 ? -12.034 -1.622 -3.058 1.00 78.62 90 VAL A O 1
ATOM 688 N N . VAL A 1 91 ? -13.344 -1.248 -1.271 1.00 80.44 91 VAL A N 1
ATOM 689 C CA . VAL A 1 91 ? -12.992 0.176 -1.136 1.00 80.44 91 VAL A CA 1
ATOM 690 C C . VAL A 1 91 ? -11.508 0.343 -0.809 1.00 80.44 91 VAL A C 1
ATOM 692 O O . VAL A 1 91 ? -10.863 1.220 -1.379 1.00 80.44 91 VAL A O 1
A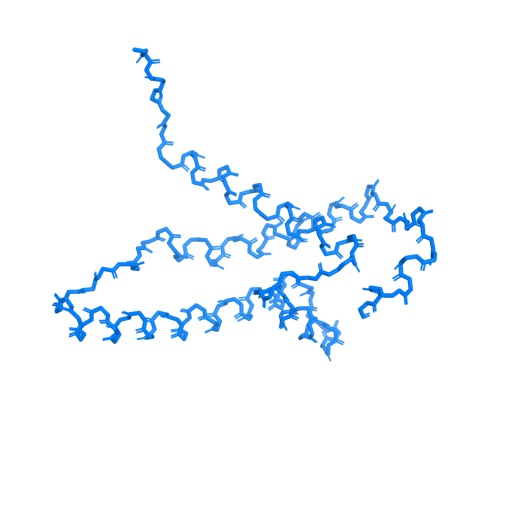TOM 695 N N . LEU A 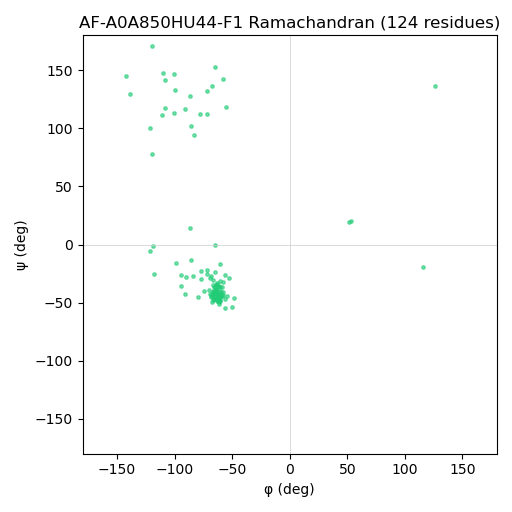1 92 ? -10.940 -0.507 0.057 1.00 81.56 92 LEU A N 1
ATOM 696 C CA . LEU A 1 92 ? -9.506 -0.468 0.366 1.00 81.56 92 LEU A CA 1
ATOM 697 C C . LEU A 1 92 ? -8.675 -0.737 -0.888 1.00 81.56 92 LEU A C 1
ATOM 699 O O . LEU A 1 92 ? -7.789 0.046 -1.212 1.00 81.56 92 LEU A O 1
ATOM 703 N N . ALA A 1 93 ? -8.987 -1.819 -1.605 1.00 79.19 93 ALA A N 1
ATOM 704 C CA . ALA A 1 93 ? -8.251 -2.217 -2.799 1.00 79.19 93 ALA A CA 1
ATOM 705 C C . ALA A 1 93 ? -8.323 -1.157 -3.912 1.00 79.19 93 ALA A C 1
ATOM 707 O O . ALA A 1 93 ? -7.342 -0.936 -4.614 1.00 79.19 93 ALA A O 1
ATOM 708 N N . GLY A 1 94 ? -9.465 -0.478 -4.061 1.00 76.25 94 GLY A N 1
ATOM 709 C CA . GLY A 1 94 ? -9.647 0.551 -5.086 1.00 76.25 94 GLY A CA 1
ATOM 710 C C . GLY A 1 94 ? -9.039 1.911 -4.732 1.00 76.25 94 GLY A C 1
ATOM 711 O O . GLY A 1 94 ? -8.406 2.541 -5.577 1.00 76.25 94 GLY A O 1
ATOM 712 N N . CYS A 1 95 ? -9.236 2.393 -3.502 1.00 81.62 95 CYS A N 1
ATOM 713 C CA . CYS A 1 95 ? -8.875 3.765 -3.129 1.00 81.62 95 CYS A CA 1
ATOM 714 C C . CYS A 1 95 ? -7.443 3.904 -2.594 1.00 81.62 95 CYS A C 1
ATOM 716 O O . CYS A 1 95 ? -6.849 4.975 -2.737 1.00 81.62 95 CYS A O 1
ATOM 718 N N . ASN A 1 96 ? -6.881 2.857 -1.983 1.00 82.88 96 ASN A N 1
ATOM 719 C CA . ASN A 1 96 ? -5.594 2.946 -1.291 1.00 82.88 96 ASN A CA 1
ATOM 720 C C . ASN A 1 96 ? -4.427 3.223 -2.253 1.00 82.88 96 ASN A C 1
ATOM 722 O O . ASN A 1 96 ? -3.669 4.160 -2.016 1.00 82.88 96 ASN A O 1
ATOM 726 N N . GLY A 1 97 ? -4.336 2.505 -3.379 1.00 76.56 97 GLY A N 1
ATOM 727 C CA . GLY A 1 97 ? -3.260 2.718 -4.359 1.00 76.56 97 GLY A CA 1
ATOM 728 C C . GLY A 1 97 ? -3.274 4.116 -4.996 1.00 76.56 97 GLY A C 1
ATOM 729 O O . GLY A 1 97 ? -2.230 4.729 -5.225 1.00 76.56 97 GLY A O 1
ATOM 730 N N . MET A 1 98 ? -4.464 4.698 -5.204 1.00 82.62 98 MET A N 1
ATOM 731 C CA . MET A 1 98 ? -4.589 6.079 -5.692 1.00 82.62 98 MET A CA 1
ATOM 732 C C . MET A 1 98 ? -4.067 7.095 -4.664 1.00 82.62 98 MET A C 1
ATOM 734 O O . MET A 1 98 ? -3.388 8.057 -5.035 1.00 82.62 98 MET A O 1
ATOM 738 N N . LEU A 1 99 ? -4.350 6.871 -3.376 1.00 85.75 99 LEU A N 1
ATOM 739 C CA . LEU A 1 99 ? -3.832 7.697 -2.284 1.00 85.75 99 LEU A CA 1
ATOM 740 C C . LEU A 1 99 ? -2.310 7.573 -2.158 1.00 85.75 99 LEU A C 1
ATOM 742 O O . LEU A 1 99 ? -1.648 8.595 -1.989 1.00 85.75 99 LEU A O 1
ATOM 746 N N . ILE A 1 100 ? -1.746 6.370 -2.299 1.00 84.12 100 ILE A N 1
ATOM 747 C CA . ILE A 1 100 ? -0.291 6.138 -2.260 1.00 84.12 100 ILE A CA 1
ATOM 748 C C . ILE A 1 100 ? 0.403 6.911 -3.378 1.00 84.12 100 ILE A C 1
ATOM 750 O O . ILE A 1 100 ? 1.344 7.658 -3.114 1.00 84.12 100 ILE A O 1
ATOM 754 N N . GLY A 1 101 ? -0.093 6.808 -4.614 1.00 80.25 101 GLY A N 1
ATOM 755 C CA . GLY A 1 101 ? 0.471 7.548 -5.744 1.00 80.25 101 GLY A CA 1
ATOM 756 C C . GLY A 1 101 ? 0.403 9.069 -5.563 1.00 80.25 101 GLY A C 1
ATOM 757 O O . GLY A 1 101 ? 1.325 9.789 -5.956 1.00 80.25 101 GLY A O 1
ATOM 758 N N . TRP A 1 102 ? -0.669 9.577 -4.949 1.00 84.06 102 TRP A N 1
ATOM 759 C CA . TRP A 1 102 ? -0.788 10.997 -4.618 1.00 84.06 102 TRP A CA 1
ATOM 760 C C . TRP A 1 102 ? 0.192 11.420 -3.517 1.00 84.06 102 TRP A C 1
ATOM 762 O O . TRP A 1 102 ? 0.870 12.440 -3.670 1.00 84.06 102 TRP A O 1
ATOM 772 N N . TYR A 1 103 ? 0.314 10.624 -2.450 1.00 84.88 103 TYR A N 1
ATOM 773 C CA . TYR A 1 103 ? 1.265 10.874 -1.370 1.00 84.88 103 TYR A CA 1
ATOM 774 C C . TYR A 1 103 ? 2.714 10.797 -1.833 1.00 84.88 103 TYR A C 1
ATOM 776 O O . TYR A 1 103 ? 3.483 11.664 -1.437 1.00 84.88 103 TYR A O 1
ATOM 784 N N . GLY A 1 104 ? 3.069 9.855 -2.709 1.00 81.75 104 GLY A N 1
ATOM 785 C CA . GLY A 1 104 ? 4.404 9.773 -3.309 1.00 81.75 104 GLY A CA 1
ATOM 786 C C . GLY A 1 104 ? 4.777 11.075 -4.017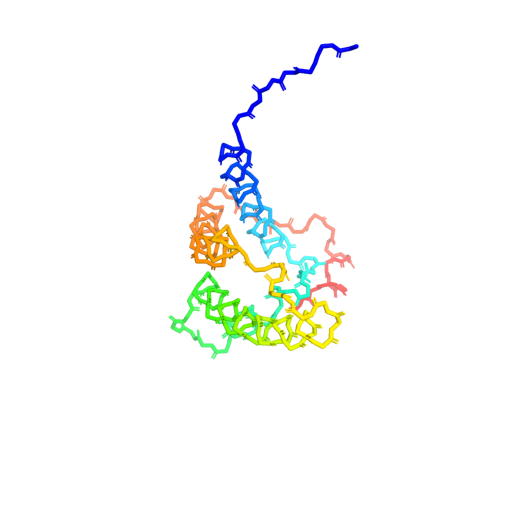 1.00 81.75 104 GLY A C 1
ATOM 787 O O . GLY A 1 104 ? 5.721 11.746 -3.621 1.00 81.75 104 GLY A O 1
ATOM 788 N N . LYS A 1 105 ? 3.933 11.544 -4.949 1.00 80.50 105 LYS A N 1
ATOM 789 C CA . LYS A 1 105 ? 4.163 12.827 -5.646 1.00 80.50 105 LYS A CA 1
ATOM 790 C C . LYS A 1 105 ? 4.246 14.025 -4.703 1.00 80.50 105 LYS A C 1
ATOM 792 O O . LYS A 1 105 ? 4.950 14.993 -4.983 1.00 80.50 105 LYS A O 1
ATOM 797 N N . TRP A 1 106 ? 3.446 14.026 -3.640 1.00 83.88 106 TRP A N 1
ATOM 798 C CA . TRP A 1 106 ? 3.481 15.090 -2.643 1.00 83.88 106 TRP A CA 1
ATOM 799 C C . TRP A 1 106 ? 4.766 15.045 -1.810 1.00 83.88 106 TRP A C 1
ATOM 801 O O . TRP A 1 106 ? 5.321 16.104 -1.512 1.00 83.88 106 TRP A O 1
ATOM 811 N N . PHE A 1 107 ? 5.230 13.845 -1.464 1.00 80.50 107 PHE A N 1
ATOM 812 C CA . PHE A 1 107 ? 6.442 13.614 -0.693 1.00 80.50 107 PHE A CA 1
ATOM 813 C C . PHE A 1 107 ? 7.675 14.021 -1.499 1.00 80.50 107 PHE A C 1
ATOM 815 O O . PHE A 1 107 ? 8.412 14.881 -1.030 1.00 80.50 107 PHE A O 1
ATOM 822 N N . ASP A 1 108 ? 7.798 13.566 -2.747 1.00 78.31 108 ASP A N 1
ATOM 823 C CA . ASP A 1 108 ? 8.910 13.911 -3.651 1.00 78.31 108 ASP A CA 1
ATOM 824 C C . ASP A 1 108 ? 9.031 15.423 -3.888 1.00 78.31 108 ASP A C 1
ATOM 826 O O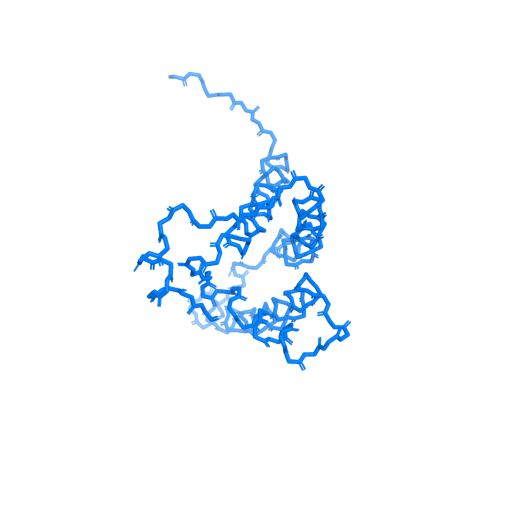 . ASP A 1 108 ? 10.115 15.969 -4.064 1.00 78.31 108 ASP A O 1
ATOM 830 N N . ARG A 1 109 ? 7.903 16.145 -3.878 1.00 79.62 109 ARG A N 1
ATOM 831 C CA . ARG A 1 109 ? 7.896 17.610 -4.021 1.00 79.62 109 ARG A CA 1
ATOM 832 C C . ARG A 1 109 ? 8.429 18.354 -2.800 1.00 79.62 109 ARG A C 1
ATOM 834 O O . ARG A 1 109 ? 8.741 19.537 -2.925 1.00 79.62 109 ARG A O 1
ATOM 841 N N . LYS A 1 110 ? 8.422 17.738 -1.618 1.00 74.56 110 LYS A N 1
ATOM 842 C CA . LYS A 1 110 ? 8.727 18.410 -0.345 1.00 74.56 110 LYS A CA 1
ATOM 843 C C . LYS A 1 110 ? 9.946 17.853 0.374 1.00 74.56 110 LYS A C 1
ATOM 845 O O . LYS A 1 110 ? 10.525 18.578 1.180 1.00 74.56 110 LYS A O 1
ATOM 850 N N . PHE A 1 111 ? 10.292 16.598 0.134 1.00 75.62 111 PHE A N 1
ATOM 851 C CA . PHE A 1 111 ? 11.294 15.866 0.886 1.00 75.62 111 PHE A CA 1
ATOM 852 C C . PHE A 1 111 ? 12.149 15.049 -0.074 1.00 75.62 111 PHE A C 1
ATOM 854 O O . PHE A 1 111 ? 11.629 14.305 -0.898 1.00 75.62 111 PHE A O 1
ATOM 861 N N . GLU A 1 112 ? 13.462 15.179 0.069 1.00 72.56 112 GLU A N 1
ATOM 862 C CA . GLU A 1 112 ? 14.448 14.355 -0.621 1.00 72.56 112 GLU A CA 1
ATOM 863 C C . GLU A 1 112 ? 15.054 13.427 0.437 1.00 72.56 112 GLU A C 1
ATOM 865 O O . GLU A 1 112 ? 15.576 13.884 1.459 1.00 72.56 112 GLU A O 1
ATOM 870 N N . ALA A 1 113 ? 14.867 12.118 0.276 1.00 64.44 113 ALA A N 1
ATOM 871 C CA . ALA A 1 113 ? 15.311 11.136 1.255 1.00 64.44 113 ALA A CA 1
ATOM 872 C C . ALA A 1 113 ? 16.778 10.769 0.988 1.00 64.44 113 ALA A C 1
ATOM 874 O O . ALA A 1 113 ? 17.073 9.991 0.088 1.00 64.44 113 ALA A O 1
ATOM 875 N N . GLU A 1 114 ? 17.709 11.316 1.773 1.00 65.75 114 GLU A N 1
ATOM 876 C CA . GLU A 1 114 ? 19.120 10.914 1.721 1.00 65.75 114 GLU A CA 1
ATOM 877 C C . GLU A 1 114 ? 19.476 9.930 2.853 1.00 65.75 114 GLU A C 1
ATOM 879 O O . GLU A 1 114 ? 19.180 10.191 4.028 1.00 65.75 114 GLU A O 1
ATOM 884 N N . PRO A 1 115 ? 20.180 8.819 2.559 1.00 62.44 115 PRO A N 1
ATOM 885 C CA . PRO A 1 115 ? 20.619 7.889 3.587 1.00 62.44 115 PRO A CA 1
ATOM 886 C C . PRO A 1 115 ? 21.749 8.502 4.420 1.00 62.44 115 PRO A C 1
ATOM 888 O O . PRO A 1 115 ? 22.887 8.658 3.970 1.00 62.44 115 PRO A O 1
ATOM 891 N N . THR A 1 116 ? 21.471 8.778 5.695 1.00 65.56 116 THR A N 1
ATOM 892 C CA . THR A 1 116 ? 22.467 9.331 6.630 1.00 65.56 116 THR A CA 1
ATOM 893 C C . THR A 1 116 ? 23.631 8.360 6.893 1.00 65.56 116 THR A C 1
ATOM 895 O O . THR A 1 116 ? 24.732 8.789 7.234 1.00 65.56 116 THR A O 1
ATOM 898 N N . TRP A 1 117 ? 23.431 7.047 6.698 1.00 65.38 117 TRP A N 1
ATOM 899 C CA . TRP A 1 117 ? 24.444 6.010 6.936 1.00 65.38 117 TRP A CA 1
ATOM 900 C C . TRP A 1 117 ? 24.792 5.211 5.669 1.00 65.38 117 TRP A C 1
ATOM 902 O O . TRP A 1 117 ? 24.392 4.056 5.499 1.00 65.38 117 TRP A O 1
ATOM 912 N N . LYS A 1 118 ? 25.614 5.804 4.793 1.00 59.31 118 LYS A N 1
ATOM 913 C CA . LYS A 1 118 ? 26.003 5.238 3.480 1.00 59.31 118 LYS A CA 1
ATOM 914 C C . LYS A 1 118 ? 26.577 3.807 3.527 1.00 59.31 118 LYS A C 1
ATOM 916 O O . LYS A 1 118 ? 26.398 3.044 2.590 1.00 59.31 118 LYS A O 1
ATOM 921 N N . ARG A 1 119 ? 27.229 3.400 4.629 1.00 59.88 119 ARG A N 1
ATOM 922 C CA . ARG A 1 119 ? 27.769 2.028 4.806 1.00 59.88 119 ARG A CA 1
ATOM 923 C C . ARG A 1 119 ? 26.708 0.940 5.018 1.00 59.88 119 ARG A C 1
ATOM 925 O O . ARG A 1 119 ? 27.008 -0.228 4.794 1.00 59.88 119 ARG A O 1
ATOM 932 N N . LEU A 1 120 ? 25.534 1.302 5.538 1.00 61.78 120 LEU A N 1
ATOM 933 C CA . LEU A 1 120 ? 24.414 0.382 5.773 1.00 61.78 120 LEU A CA 1
ATOM 934 C C . LEU A 1 120 ? 23.447 0.413 4.591 1.00 61.78 120 LEU A C 1
ATOM 936 O O . LEU A 1 120 ? 22.965 -0.645 4.213 1.00 61.78 120 LEU A O 1
ATOM 940 N N . ALA A 1 121 ? 23.253 1.587 3.979 1.00 59.44 121 ALA A N 1
ATOM 941 C CA . ALA A 1 121 ? 22.456 1.754 2.766 1.00 59.44 121 ALA A CA 1
ATOM 942 C C . ALA A 1 121 ? 22.865 0.753 1.675 1.00 59.44 121 ALA A C 1
ATOM 944 O O . ALA A 1 121 ? 22.054 -0.082 1.310 1.00 59.44 121 ALA A O 1
ATOM 945 N N . GLY A 1 122 ? 24.150 0.685 1.303 1.00 57.59 122 GLY A N 1
ATOM 946 C CA . GLY A 1 122 ? 24.618 -0.226 0.243 1.00 57.59 122 GLY A CA 1
ATOM 947 C C . GLY A 1 122 ? 24.495 -1.736 0.509 1.00 57.59 122 GLY A C 1
ATOM 948 O O . GLY A 1 122 ? 24.899 -2.534 -0.328 1.00 57.59 122 GLY A O 1
ATOM 949 N N . LYS A 1 123 ? 23.980 -2.162 1.672 1.00 59.88 123 LYS A N 1
ATOM 950 C CA . LYS A 1 123 ? 23.605 -3.567 1.934 1.00 59.88 123 LYS A CA 1
ATOM 951 C C . LYS A 1 123 ? 22.108 -3.841 1.762 1.00 59.88 123 LYS A C 1
ATOM 953 O O . LYS A 1 123 ? 21.728 -5.007 1.717 1.00 59.88 123 LYS A O 1
ATOM 958 N N . PHE A 1 124 ? 21.295 -2.791 1.735 1.00 61.09 124 PHE A N 1
ATOM 959 C CA . PHE A 1 124 ? 19.839 -2.836 1.608 1.00 61.09 124 PHE A CA 1
ATOM 960 C C . PHE A 1 124 ? 19.333 -2.113 0.351 1.00 61.09 124 PHE A C 1
ATOM 962 O O . PHE A 1 124 ? 18.131 -2.137 0.128 1.00 61.09 124 PHE A O 1
ATOM 969 N N . GLU A 1 125 ? 20.230 -1.512 -0.445 1.00 53.88 125 GLU A N 1
ATOM 970 C CA . GLU A 1 125 ? 19.927 -0.968 -1.774 1.00 53.88 125 GLU A CA 1
ATOM 971 C C . GLU A 1 125 ? 19.298 -2.073 -2.642 1.00 53.88 125 GLU A C 1
ATOM 973 O O . GLU A 1 125 ? 19.898 -3.138 -2.83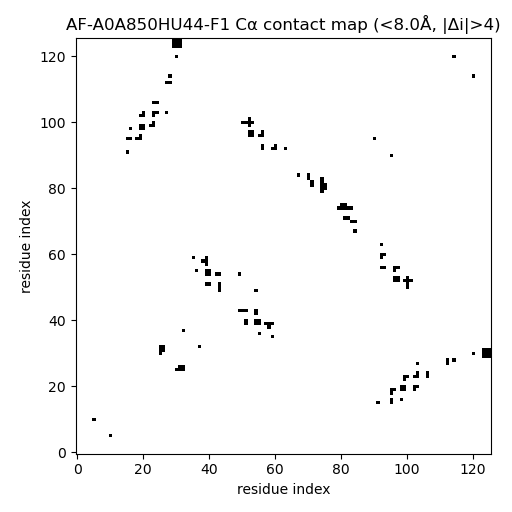8 1.00 53.88 125 GLU A O 1
ATOM 978 N N . LEU A 1 126 ? 18.051 -1.824 -3.057 1.00 57.25 126 LEU A N 1
ATOM 979 C CA . LEU A 1 126 ? 17.167 -2.709 -3.823 1.00 57.25 126 LEU A CA 1
ATOM 980 C C . LEU A 1 126 ? 17.425 -2.635 -5.331 1.00 57.25 126 LEU A C 1
ATOM 982 O O . LEU A 1 126 ? 17.706 -1.533 -5.849 1.00 57.25 126 LEU A O 1
#

Mean predicted aligned error: 8.65 Å

Foldseek 3Di:
DDDDDDDPVVVLVVVLLVVLLVQLVCVLQLLDHDPLLVQLVVVCVVDVVADSLNSSLVSLVVVLVVVQVVQQVVCCVPPVDRPDDDPSSVCSSHVNSVSNSVSNVVCVVPDRHDDPDPVSCVVRRD

Organism: NCBI:txid2040291

Solvent-accessible surface area (backbone atoms only — not comparable to full-atom values): 7208 Å² total; per-residue (Å²): 134,92,78,84,88,74,62,68,68,58,54,51,53,51,50,45,54,52,51,17,45,51,51,29,51,42,59,62,63,45,73,58,68,57,84,84,49,41,64,14,48,54,48,19,75,73,34,91,88,38,52,56,27,55,22,31,33,53,46,49,45,52,50,48,54,54,49,50,51,51,46,45,53,50,22,40,74,74,65,74,42,87,65,92,82,53,76,65,60,55,51,48,53,63,51,32,25,58,47,20,36,50,39,37,59,53,42,65,74,74,50,83,79,74,75,89,52,63,85,60,44,76,78,39,67,122

pLDDT: mean 78.45, std 8.72, range [51.84, 89.88]

Sequence (126 aa):
MKKWKISSEIVYLMGTVILALATAMLTAADFGLSMVVAPAYIVSLKFDFLTFGQAEYIVQGLLFVVFCMVVIVVSLLLFHKIEGIGPGTVVLAGCNGMLIGWYGKWFDRKFEAEPTWKRLAGKFEL